Protein AF-A0AAU4M9B7-F1 (afdb_monomer)

Sequence (105 aa):
MCREHPSEPHFAWAVGTEPDSARYHRISTSGLLVEADTAVAAGQHVHTVWRDLDNDHGHDLLLDPYARHGADGEHLSRRQTSDRVEPTGPLRTGARYPPQVYVKH

pLDDT: mean 75.95, std 13.72, range [47.91, 96.06]

Solvent-accessible surface area (backbone atoms only — not comparable to full-atom values): 6627 Å² total; per-residue (Å²): 128,83,85,74,78,83,86,64,67,46,76,51,71,50,69,55,96,53,89,60,38,36,40,39,40,36,42,33,46,95,46,40,38,40,40,37,33,11,83,47,78,64,34,75,42,82,48,74,52,76,44,43,61,77,52,53,94,42,35,74,74,45,40,60,57,36,74,75,47,44,95,69,29,72,82,61,48,66,76,42,44,67,88,69,90,52,98,84,55,73,68,53,69,87,81,79,77,80,73,59,86,78,77,89,129

Structure (mmCIF, N/CA/C/O backbone):
data_AF-A0AAU4M9B7-F1
#
_entry.id   AF-A0AAU4M9B7-F1
#
loop_
_atom_site.group_PDB
_atom_site.id
_atom_site.type_symbol
_atom_site.label_atom_id
_atom_site.label_alt_id
_atom_site.label_comp_id
_atom_site.label_asym_id
_atom_site.label_entity_id
_atom_site.label_seq_id
_atom_site.pdbx_PDB_ins_code
_atom_site.Cartn_x
_atom_site.Cartn_y
_atom_site.Cartn_z
_atom_site.occupancy
_atom_site.B_iso_or_equiv
_atom_site.auth_seq_id
_atom_site.auth_comp_id
_atom_site.auth_asym_id
_atom_site.auth_atom_id
_atom_site.pdbx_PDB_model_num
ATOM 1 N N . MET A 1 1 ? -2.150 8.623 -14.531 1.00 47.91 1 MET A N 1
ATOM 2 C CA . MET A 1 1 ? -3.546 9.021 -14.251 1.00 47.91 1 MET A CA 1
ATOM 3 C C . MET A 1 1 ? -4.290 7.722 -14.004 1.00 47.91 1 MET A C 1
ATOM 5 O O . MET A 1 1 ? -4.332 6.925 -14.931 1.00 47.91 1 MET A O 1
ATOM 9 N N . CYS A 1 2 ? -4.739 7.462 -12.770 1.00 51.84 2 CYS A N 1
ATOM 10 C CA . CYS A 1 2 ? -5.396 6.199 -12.410 1.00 51.84 2 CYS A CA 1
ATOM 11 C C . CYS A 1 2 ? -6.606 5.961 -13.323 1.00 51.84 2 CYS A C 1
ATOM 13 O O . CYS A 1 2 ? -7.424 6.862 -13.507 1.00 51.84 2 CYS A O 1
ATOM 15 N N . ARG A 1 3 ? -6.665 4.777 -13.937 1.00 57.28 3 ARG A N 1
ATOM 16 C CA . ARG A 1 3 ? -7.543 4.481 -15.080 1.00 57.28 3 ARG A CA 1
ATOM 17 C C . ARG A 1 3 ? -8.865 3.803 -14.692 1.00 57.28 3 ARG A C 1
ATOM 19 O O . ARG A 1 3 ? -9.708 3.601 -15.560 1.00 57.28 3 ARG A O 1
ATOM 26 N N . GLU A 1 4 ? -9.049 3.448 -13.422 1.00 60.78 4 GLU A N 1
ATOM 27 C CA . GLU A 1 4 ? -10.214 2.687 -12.961 1.00 60.78 4 GLU A CA 1
ATOM 28 C C . GLU A 1 4 ? -11.430 3.552 -12.606 1.00 60.78 4 GLU A C 1
ATOM 30 O O . GLU A 1 4 ? -11.323 4.598 -11.964 1.00 60.78 4 GLU A O 1
ATOM 35 N N . HIS A 1 5 ? -12.611 3.042 -12.966 1.00 57.44 5 HIS A N 1
ATOM 36 C CA . HIS A 1 5 ? -13.873 3.453 -12.360 1.00 57.44 5 HIS A CA 1
ATOM 37 C C . HIS A 1 5 ? -13.980 2.827 -10.956 1.00 57.44 5 HIS A C 1
ATOM 39 O O . HIS A 1 5 ? -13.741 1.629 -10.821 1.00 57.44 5 HIS A O 1
ATOM 45 N N . PRO A 1 6 ? -14.365 3.581 -9.911 1.00 61.00 6 PRO A N 1
ATOM 46 C CA . PRO A 1 6 ? -14.343 3.113 -8.523 1.00 61.00 6 PRO A CA 1
ATOM 47 C C . PRO A 1 6 ? -15.545 2.215 -8.185 1.00 61.00 6 PRO A C 1
ATOM 49 O O . PRO A 1 6 ? -16.189 2.420 -7.163 1.00 61.00 6 PRO A O 1
ATOM 52 N N . SER A 1 7 ? -15.920 1.269 -9.051 1.00 65.12 7 SER A N 1
ATOM 53 C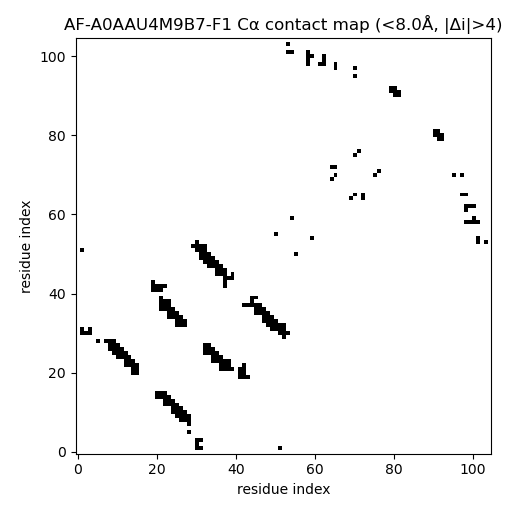 CA . SER A 1 7 ? -17.212 0.579 -8.940 1.00 65.12 7 SER A CA 1
ATOM 54 C C . SER A 1 7 ? -17.343 -0.306 -7.697 1.00 65.12 7 SER A C 1
ATOM 56 O O . SER A 1 7 ? -18.466 -0.520 -7.256 1.00 65.12 7 SER A O 1
ATOM 58 N N . GLU A 1 8 ? -16.235 -0.755 -7.093 1.00 76.75 8 GLU A N 1
ATOM 59 C CA . GLU A 1 8 ? -16.245 -1.573 -5.868 1.00 76.75 8 GLU A CA 1
ATOM 60 C C . GLU A 1 8 ? -15.054 -1.238 -4.943 1.00 76.75 8 GLU A C 1
ATOM 62 O O . GLU A 1 8 ? -14.029 -1.924 -4.952 1.00 76.75 8 GLU A O 1
ATOM 67 N N . PRO A 1 9 ? -15.127 -0.153 -4.152 1.00 87.62 9 PRO A N 1
ATOM 68 C CA . PRO A 1 9 ? -14.081 0.177 -3.198 1.00 87.62 9 PRO A CA 1
ATOM 69 C C . PRO A 1 9 ? -14.249 -0.642 -1.911 1.00 87.62 9 PRO A C 1
ATOM 71 O O . PRO A 1 9 ? -15.291 -0.610 -1.257 1.00 87.62 9 PRO A O 1
ATOM 74 N N . HIS A 1 10 ? -13.189 -1.331 -1.502 1.00 92.50 10 HIS A N 1
ATOM 75 C CA . HIS A 1 10 ? -13.081 -1.957 -0.190 1.00 92.50 10 HIS A CA 1
ATOM 76 C C . HIS A 1 10 ? -12.486 -0.977 0.813 1.00 92.50 10 HIS A C 1
ATOM 78 O O . HIS A 1 10 ? -11.462 -0.346 0.543 1.00 92.50 10 HIS A O 1
ATOM 84 N N . PHE A 1 11 ? -13.099 -0.899 1.991 1.00 95.12 11 PHE A N 1
ATOM 85 C CA . PHE A 1 11 ? -12.595 -0.117 3.110 1.00 95.12 11 PHE A CA 1
ATOM 86 C C . PHE A 1 11 ? -12.102 -1.032 4.231 1.00 95.12 11 PHE A C 1
ATOM 88 O O . PHE A 1 11 ? -12.776 -1.997 4.593 1.00 95.12 11 PHE A O 1
ATOM 95 N N . ALA A 1 12 ? -10.940 -0.709 4.794 1.00 95.75 12 ALA A N 1
ATOM 96 C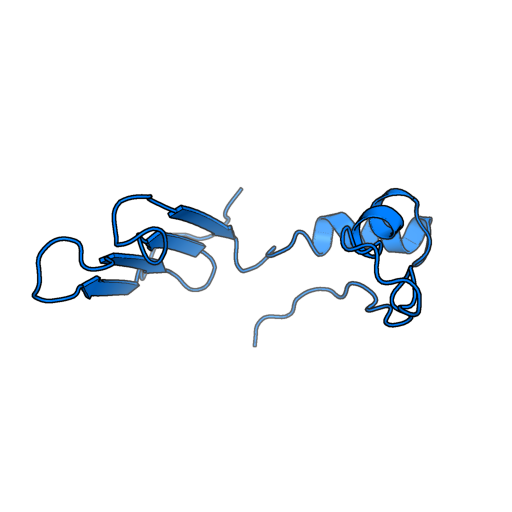 CA . ALA A 1 12 ? -10.383 -1.374 5.962 1.00 95.75 12 ALA A CA 1
ATOM 97 C C . ALA A 1 12 ? -9.770 -0.349 6.917 1.00 95.75 12 ALA A C 1
ATOM 99 O O . ALA A 1 12 ? -9.279 0.700 6.498 1.00 95.75 12 ALA A O 1
ATOM 100 N N . TRP A 1 13 ? -9.777 -0.670 8.206 1.00 95.50 13 TRP A N 1
ATOM 101 C CA . TRP A 1 13 ? -9.140 0.139 9.233 1.00 95.50 13 TRP A CA 1
ATOM 102 C C . TRP A 1 13 ? -8.675 -0.739 10.395 1.00 95.50 13 TRP A C 1
ATOM 104 O O . TRP A 1 13 ? -9.207 -1.828 10.613 1.00 95.50 13 TRP A O 1
ATOM 114 N N . ALA A 1 14 ? -7.681 -0.258 11.133 1.00 92.00 14 ALA A N 1
ATOM 115 C CA . ALA A 1 14 ? -7.232 -0.852 12.384 1.00 92.00 14 ALA A CA 1
ATOM 116 C C . ALA A 1 14 ? -6.742 0.248 13.335 1.00 92.00 14 ALA A C 1
ATOM 118 O O . ALA A 1 14 ? -6.140 1.234 12.907 1.00 92.00 14 ALA A O 1
ATOM 119 N N . VAL A 1 15 ? -7.004 0.085 14.630 1.00 88.62 15 VAL A N 1
ATOM 120 C CA . VAL A 1 15 ? -6.551 0.999 15.685 1.00 88.62 15 VAL A CA 1
ATOM 121 C C . VAL A 1 15 ? -6.263 0.218 16.963 1.00 88.62 15 VAL A C 1
ATOM 123 O O . VAL A 1 15 ? -6.874 -0.826 17.196 1.00 88.62 15 VAL A O 1
ATOM 126 N N . GLY A 1 16 ? -5.358 0.726 17.797 1.00 83.31 16 GLY A N 1
ATOM 127 C CA . GLY A 1 16 ? -5.223 0.260 19.180 1.00 83.31 16 GLY A CA 1
ATOM 128 C C . GLY A 1 16 ? -6.257 0.897 20.116 1.00 83.31 16 GLY A C 1
ATOM 129 O O . GLY A 1 16 ? -6.841 1.932 19.809 1.00 83.31 16 GLY A O 1
ATOM 130 N N . THR A 1 17 ? -6.498 0.277 21.269 1.00 84.19 17 THR A N 1
ATOM 131 C CA . THR A 1 17 ? -7.468 0.765 22.268 1.00 84.19 17 THR A CA 1
ATOM 132 C C . THR A 1 17 ? -6.897 1.815 23.222 1.00 84.19 17 THR A C 1
ATOM 134 O O . THR A 1 17 ? -7.656 2.426 23.967 1.00 84.19 17 THR A O 1
ATOM 137 N N . GLU A 1 18 ? -5.580 2.027 23.202 1.00 86.31 18 GLU A N 1
ATOM 138 C CA . GLU A 1 18 ? -4.869 2.937 24.104 1.00 86.31 18 GLU A CA 1
ATOM 139 C C . GLU A 1 18 ? -4.589 4.304 23.453 1.00 86.31 18 GLU A C 1
ATOM 141 O O . GLU A 1 18 ? -4.481 4.392 22.221 1.00 86.31 18 GLU A O 1
ATOM 146 N N . PRO A 1 19 ? -4.397 5.372 24.251 1.00 78.00 19 PRO A N 1
ATOM 147 C CA . PRO A 1 19 ? -3.843 6.635 23.766 1.00 78.00 19 PRO A CA 1
ATOM 148 C C . PRO A 1 19 ? -2.524 6.427 23.006 1.00 78.00 19 PRO A C 1
ATOM 150 O O . PRO A 1 19 ? -1.762 5.514 23.313 1.00 78.00 19 PRO A O 1
ATOM 153 N N . ASP A 1 20 ? -2.275 7.256 21.989 1.00 75.44 20 ASP A N 1
ATOM 154 C CA . ASP A 1 20 ? -1.074 7.200 21.132 1.00 75.44 20 ASP A CA 1
ATOM 155 C C . ASP A 1 20 ? -0.873 5.880 20.362 1.00 75.44 20 ASP A C 1
ATOM 157 O O . ASP A 1 20 ? 0.186 5.610 19.792 1.00 75.44 20 ASP A O 1
ATOM 161 N N . SER A 1 21 ? -1.926 5.066 20.263 1.00 84.94 21 SER A N 1
ATOM 162 C CA . SER A 1 21 ? -1.911 3.885 19.408 1.00 84.94 21 SER A CA 1
ATOM 163 C C . SER A 1 21 ? -1.816 4.262 17.931 1.00 84.94 21 SER A C 1
ATOM 165 O O . SER A 1 21 ? -2.474 5.194 17.448 1.00 84.94 21 SER A O 1
ATOM 167 N N . ALA A 1 22 ? -1.045 3.465 17.191 1.00 88.75 22 ALA A N 1
ATOM 168 C CA . ALA A 1 22 ? -1.023 3.516 15.740 1.00 88.75 22 ALA A CA 1
ATOM 169 C C . ALA A 1 22 ? -2.436 3.327 15.162 1.00 88.75 22 ALA A C 1
ATOM 171 O O . ALA A 1 22 ? -3.252 2.548 15.668 1.00 88.75 22 ALA A O 1
ATOM 172 N N . ARG A 1 23 ? -2.710 4.058 14.085 1.00 91.19 23 ARG A N 1
ATOM 173 C CA . ARG A 1 23 ? -3.941 3.995 13.299 1.00 91.19 23 ARG A CA 1
ATOM 174 C C . ARG A 1 23 ? -3.605 3.555 11.887 1.00 91.19 23 ARG A C 1
ATOM 176 O O . ARG A 1 23 ? -2.533 3.871 11.387 1.00 91.19 23 ARG A O 1
ATOM 183 N N . TYR A 1 24 ? -4.540 2.876 11.248 1.00 94.50 24 TYR A N 1
ATOM 184 C CA . TYR A 1 24 ? -4.441 2.431 9.868 1.00 94.50 24 TYR A CA 1
ATOM 185 C C . TYR A 1 24 ? -5.804 2.577 9.198 1.00 94.50 24 TYR A C 1
ATOM 187 O O . TYR A 1 24 ? -6.814 2.156 9.760 1.0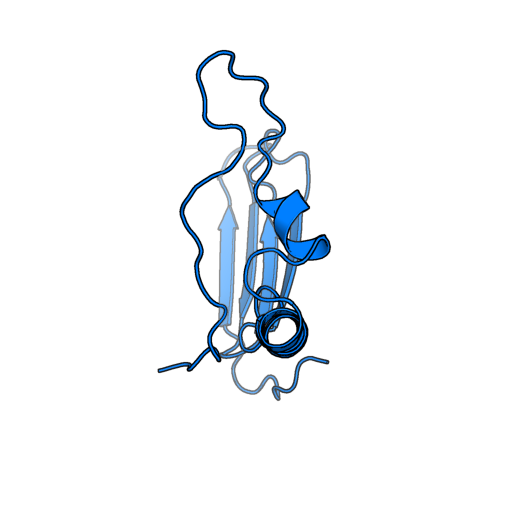0 94.50 24 TYR A O 1
ATOM 195 N N . HIS A 1 25 ? -5.829 3.156 8.002 1.00 95.81 25 HIS A N 1
ATOM 196 C CA . HIS A 1 25 ? -7.008 3.281 7.153 1.00 95.81 25 HIS A CA 1
ATOM 197 C C . HIS A 1 25 ? -6.619 2.992 5.711 1.00 95.81 25 HIS A C 1
ATOM 199 O O . HIS A 1 25 ? -5.571 3.434 5.238 1.00 95.81 25 HIS A O 1
ATOM 205 N N . ARG A 1 26 ? -7.497 2.304 4.988 1.00 96.06 26 ARG A N 1
ATOM 206 C CA . ARG A 1 26 ? -7.277 1.949 3.594 1.00 96.06 26 ARG A CA 1
ATOM 207 C C . ARG A 1 26 ? -8.577 1.973 2.809 1.00 96.06 26 ARG A C 1
ATOM 209 O O . ARG A 1 26 ? -9.582 1.419 3.247 1.00 96.06 26 ARG A O 1
ATOM 216 N N . ILE A 1 27 ? -8.509 2.539 1.610 1.00 94.88 27 ILE A N 1
ATOM 217 C CA . ILE A 1 27 ? -9.496 2.377 0.544 1.00 94.88 27 ILE A CA 1
ATOM 218 C C . ILE A 1 27 ? -8.777 1.712 -0.628 1.00 94.88 27 ILE A C 1
ATOM 220 O O . ILE A 1 27 ? -7.720 2.182 -1.051 1.00 94.88 27 ILE A O 1
ATOM 224 N N . SER A 1 28 ? -9.325 0.623 -1.159 1.00 92.81 28 SER A N 1
ATOM 225 C CA . SER A 1 28 ? -8.734 -0.050 -2.319 1.00 92.81 28 SER A CA 1
ATOM 226 C C . SER A 1 28 ? -9.767 -0.576 -3.297 1.00 92.81 28 SER A C 1
ATOM 228 O O . SER A 1 28 ? -10.777 -1.131 -2.875 1.00 92.81 28 SER A O 1
ATOM 230 N N . THR A 1 29 ? -9.460 -0.481 -4.581 1.00 90.75 29 THR A N 1
ATOM 231 C CA . THR A 1 29 ? -10.122 -1.224 -5.662 1.00 90.75 29 THR A CA 1
ATOM 232 C C . THR A 1 29 ? -9.149 -2.279 -6.194 1.00 90.75 29 THR A C 1
ATOM 234 O O . THR A 1 29 ? -8.112 -2.542 -5.578 1.00 90.75 29 THR A O 1
ATOM 237 N N . SER A 1 30 ? -9.448 -2.884 -7.344 1.00 86.69 30 SER A N 1
ATOM 238 C CA . SER A 1 30 ? -8.490 -3.742 -8.031 1.00 86.69 30 SER A CA 1
ATOM 239 C C . SER A 1 30 ? -7.203 -2.993 -8.397 1.00 86.69 30 SER A C 1
ATOM 241 O O . SER A 1 30 ? -6.128 -3.561 -8.235 1.00 86.69 30 SER A O 1
ATOM 243 N N .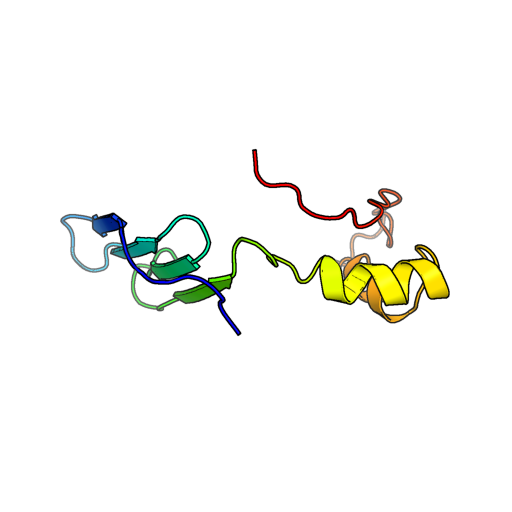 GLY A 1 31 ? -7.267 -1.758 -8.890 1.00 83.88 31 GLY A N 1
ATOM 244 C CA . GLY A 1 31 ? -6.139 -0.997 -9.450 1.00 83.88 31 GLY A CA 1
ATOM 245 C C . GLY A 1 31 ? -5.729 0.242 -8.649 1.00 83.88 31 GLY A C 1
ATOM 246 O O . GLY A 1 31 ? -4.705 0.851 -8.946 1.00 83.88 31 GLY A O 1
ATOM 247 N N . LEU A 1 32 ? -6.482 0.627 -7.619 1.00 88.50 32 LEU A N 1
ATOM 248 C CA . LEU A 1 32 ? -6.193 1.788 -6.778 1.00 88.50 32 LEU A CA 1
ATOM 249 C C . LEU A 1 32 ? -5.969 1.370 -5.324 1.00 88.50 32 LEU A C 1
ATOM 251 O O . LEU A 1 32 ? -6.768 0.628 -4.756 1.00 88.50 32 LEU A O 1
ATOM 255 N N . LEU A 1 33 ? -4.940 1.935 -4.691 1.00 91.31 33 LEU A N 1
ATOM 256 C CA . LEU A 1 33 ? -4.756 1.896 -3.242 1.00 91.31 33 LEU A CA 1
ATOM 257 C C . LEU A 1 33 ? -4.552 3.310 -2.698 1.00 91.31 33 LEU A C 1
ATOM 259 O O . LEU A 1 33 ? -3.639 4.018 -3.121 1.00 91.31 33 LEU A O 1
ATOM 263 N N . VAL A 1 34 ? -5.373 3.690 -1.724 1.00 94.56 34 VAL A N 1
ATOM 264 C CA . VAL A 1 34 ? -5.167 4.866 -0.876 1.00 94.56 34 VAL A CA 1
ATOM 265 C C . VAL A 1 34 ? -5.045 4.374 0.555 1.00 94.56 34 VAL A C 1
ATOM 267 O O . VAL A 1 34 ? -5.949 3.714 1.067 1.00 94.56 34 VAL A O 1
ATOM 270 N N . GLU A 1 35 ? -3.928 4.678 1.195 1.00 96.00 35 GLU A N 1
ATOM 271 C CA . GLU A 1 35 ? -3.628 4.214 2.545 1.00 96.00 35 GLU A CA 1
ATOM 272 C C . GLU A 1 35 ? -3.101 5.369 3.387 1.00 96.00 35 GLU A C 1
ATOM 274 O O . GLU A 1 35 ? -2.355 6.219 2.896 1.00 96.00 35 GLU A O 1
ATOM 279 N N . ALA A 1 36 ? -3.527 5.403 4.646 1.00 95.19 36 ALA A N 1
ATOM 280 C CA . ALA A 1 36 ? -3.050 6.339 5.644 1.00 95.19 36 ALA A CA 1
ATOM 281 C C . ALA A 1 36 ? -2.821 5.612 6.968 1.00 95.19 36 ALA A C 1
ATOM 283 O O . ALA A 1 36 ? -3.720 4.933 7.475 1.00 95.19 36 ALA A O 1
ATOM 284 N N . ASP A 1 37 ? -1.647 5.794 7.557 1.00 94.06 37 ASP A N 1
ATOM 285 C CA . ASP A 1 37 ? -1.272 5.145 8.803 1.00 94.06 37 ASP A CA 1
ATOM 286 C C . ASP A 1 37 ? -0.462 6.060 9.727 1.00 94.06 37 ASP A C 1
ATOM 288 O O . ASP A 1 37 ? 0.035 7.116 9.335 1.00 94.06 37 ASP A O 1
ATOM 292 N N . THR A 1 38 ? -0.362 5.655 10.989 1.00 92.25 38 THR A N 1
ATOM 293 C CA . THR A 1 38 ? 0.518 6.270 11.987 1.00 92.25 38 THR A CA 1
ATOM 294 C C . THR A 1 38 ? 1.371 5.214 12.695 1.00 92.25 38 THR A C 1
ATOM 296 O O . THR A 1 38 ? 1.575 5.268 13.906 1.00 92.25 38 THR A O 1
ATOM 299 N N . ALA A 1 39 ? 1.848 4.205 11.958 1.00 84.38 39 ALA A N 1
ATOM 300 C CA . ALA A 1 39 ? 2.555 3.052 12.524 1.00 84.38 39 ALA A CA 1
ATOM 301 C C . ALA A 1 39 ? 3.912 3.407 13.160 1.00 84.38 39 ALA A C 1
ATOM 303 O O . ALA A 1 39 ? 4.437 2.657 13.984 1.00 84.38 39 ALA A O 1
ATOM 304 N N . VAL A 1 40 ? 4.482 4.555 12.795 1.00 82.75 40 VAL A N 1
ATOM 305 C CA . VAL A 1 40 ? 5.761 5.061 13.306 1.00 82.75 40 VAL A CA 1
ATOM 306 C C . VAL A 1 40 ? 5.562 6.105 14.408 1.00 82.75 40 VAL A C 1
ATOM 308 O O . VAL A 1 40 ? 4.479 6.664 14.577 1.00 82.75 40 VAL A O 1
ATOM 311 N N . ALA A 1 41 ? 6.638 6.401 15.145 1.00 81.50 41 ALA A N 1
ATOM 312 C CA . ALA A 1 41 ? 6.697 7.494 16.122 1.00 81.50 41 ALA A CA 1
ATOM 313 C C . ALA A 1 41 ? 5.519 7.513 17.123 1.00 81.50 41 ALA A C 1
ATOM 315 O O . ALA A 1 41 ? 4.988 8.577 17.426 1.00 81.50 41 ALA A O 1
ATOM 316 N N . ALA A 1 42 ? 5.099 6.338 17.614 1.00 80.75 42 ALA A N 1
ATOM 317 C CA . ALA A 1 42 ? 4.007 6.190 18.584 1.00 80.75 42 ALA A CA 1
ATOM 318 C C . ALA A 1 42 ? 2.709 6.913 18.166 1.00 80.75 42 ALA A C 1
ATOM 320 O O . ALA A 1 42 ? 2.129 7.687 18.926 1.00 80.75 42 ALA A O 1
ATOM 321 N N . GLY A 1 43 ? 2.287 6.748 16.910 1.00 78.12 43 GLY A N 1
ATOM 322 C CA . GLY A 1 43 ? 1.026 7.322 16.447 1.00 78.12 43 GLY A CA 1
ATOM 323 C C . GLY A 1 43 ? 1.059 8.831 16.176 1.00 78.12 43 GLY A C 1
ATOM 324 O O . GLY A 1 43 ? 0.036 9.378 15.756 1.00 78.12 43 GLY A O 1
ATOM 325 N N . GLN A 1 44 ? 2.203 9.496 16.387 1.00 83.06 44 GLN A N 1
ATOM 326 C CA . GLN A 1 44 ? 2.347 10.957 16.295 1.00 83.06 44 GLN A CA 1
ATOM 327 C C . GLN A 1 44 ? 2.715 11.463 14.892 1.00 83.06 44 GLN A C 1
ATOM 329 O O . GLN A 1 44 ? 2.730 12.671 14.663 1.00 83.06 44 GLN A O 1
ATOM 334 N N . HIS A 1 45 ? 3.032 10.576 13.945 1.00 88.56 45 HIS A N 1
ATOM 335 C CA . HIS A 1 45 ? 3.406 10.953 12.582 1.00 88.56 45 HIS A CA 1
ATOM 336 C C . HIS A 1 45 ? 2.550 10.202 11.566 1.00 88.56 45 HIS A C 1
ATOM 338 O O . HIS A 1 45 ? 2.447 8.979 11.630 1.00 88.56 45 HIS A O 1
ATOM 344 N N . VAL A 1 46 ? 1.933 10.940 10.640 1.00 90.50 46 VAL A N 1
ATOM 345 C CA . VAL A 1 46 ? 1.066 10.367 9.607 1.00 90.50 46 VAL A CA 1
ATOM 346 C C . VAL A 1 46 ? 1.855 10.068 8.340 1.00 90.50 46 VAL A C 1
ATOM 348 O O . VAL A 1 46 ? 2.588 10.914 7.830 1.00 90.50 46 VAL A O 1
ATOM 351 N N . HIS A 1 47 ? 1.680 8.860 7.826 1.00 94.75 47 HIS A N 1
ATOM 352 C CA . HIS A 1 47 ? 2.091 8.458 6.493 1.00 94.75 47 HIS A CA 1
ATOM 353 C C . HIS A 1 47 ? 0.848 8.309 5.629 1.00 94.75 47 HIS A C 1
ATOM 355 O O . HIS A 1 47 ? -0.167 7.784 6.078 1.00 94.75 47 HIS A O 1
ATOM 361 N N . THR A 1 48 ? 0.937 8.765 4.383 1.00 94.44 48 THR A N 1
ATOM 362 C CA . THR A 1 48 ? -0.131 8.599 3.399 1.00 94.44 48 THR A CA 1
ATOM 363 C C . THR A 1 48 ? 0.482 8.207 2.071 1.00 94.44 48 THR A C 1
ATOM 365 O O . THR A 1 48 ? 1.466 8.807 1.632 1.00 94.44 48 THR A O 1
ATOM 368 N N . VAL A 1 49 ? -0.121 7.226 1.408 1.00 93.00 49 VAL A N 1
ATOM 369 C CA . VAL A 1 49 ? 0.252 6.811 0.059 1.00 93.00 49 VAL A CA 1
ATOM 370 C C . VAL A 1 49 ? -0.976 6.733 -0.835 1.00 93.00 49 VAL A C 1
ATOM 372 O O . VAL A 1 49 ? -2.076 6.383 -0.410 1.00 93.00 49 VAL A O 1
ATOM 375 N N . TRP A 1 50 ? -0.758 7.036 -2.109 1.00 91.62 50 TRP A N 1
ATOM 376 C CA . TRP A 1 50 ? -1.691 6.764 -3.190 1.00 91.62 50 TRP A CA 1
ATOM 377 C C . TRP A 1 50 ? -0.914 6.016 -4.271 1.00 91.62 50 TRP A C 1
ATOM 379 O O . TRP A 1 50 ? 0.099 6.513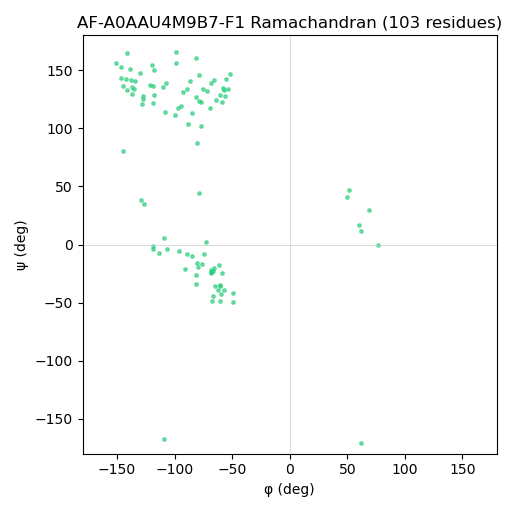 -4.765 1.00 91.62 50 TRP A O 1
ATOM 389 N N . ARG A 1 51 ? -1.359 4.800 -4.600 1.00 88.94 51 ARG A N 1
ATOM 390 C CA . ARG A 1 51 ? -0.737 3.930 -5.599 1.00 88.94 51 ARG A CA 1
ATOM 391 C C . ARG A 1 51 ? -1.723 3.572 -6.704 1.00 88.94 51 ARG A C 1
ATOM 393 O O . ARG A 1 51 ? -2.881 3.249 -6.442 1.00 88.94 51 ARG A O 1
ATOM 400 N N . ASP A 1 52 ? -1.216 3.623 -7.927 1.00 86.19 52 ASP A N 1
ATOM 401 C CA . ASP A 1 52 ? -1.776 2.948 -9.093 1.00 86.19 52 ASP A CA 1
ATOM 402 C C . ASP A 1 52 ? -1.154 1.548 -9.123 1.00 86.19 52 ASP A C 1
ATOM 404 O O . ASP A 1 52 ? 0.036 1.414 -9.409 1.00 86.19 52 ASP A O 1
ATOM 408 N N . LEU A 1 53 ? -1.920 0.532 -8.728 1.00 83.06 53 LEU A N 1
ATOM 409 C CA . LEU A 1 53 ? -1.422 -0.835 -8.558 1.00 83.06 53 LEU A CA 1
ATOM 410 C C . LEU A 1 53 ? -1.051 -1.481 -9.897 1.00 83.06 53 LEU A C 1
ATOM 412 O O . LEU A 1 53 ? -0.211 -2.377 -9.925 1.00 83.06 53 LEU A O 1
ATOM 416 N N . ASP A 1 54 ? -1.634 -1.012 -11.001 1.00 79.00 54 ASP A N 1
ATOM 417 C CA . ASP A 1 54 ? -1.336 -1.533 -12.335 1.00 79.00 54 ASP A CA 1
ATOM 418 C C . ASP A 1 54 ? -0.021 -0.959 -12.895 1.00 79.00 54 ASP A C 1
ATOM 420 O O . ASP A 1 54 ? 0.581 -1.550 -13.787 1.00 79.00 54 ASP A O 1
ATOM 424 N N . ASN A 1 55 ? 0.462 0.163 -12.350 1.00 77.88 55 ASN A N 1
ATOM 425 C CA . ASN A 1 55 ? 1.740 0.785 -12.718 1.00 77.88 55 ASN A CA 1
ATOM 426 C C . ASN A 1 55 ? 2.626 1.034 -11.487 1.00 77.88 55 ASN A C 1
ATOM 428 O O . ASN A 1 55 ? 3.356 2.029 -11.371 1.00 77.88 55 ASN A O 1
ATOM 432 N N . ASP A 1 56 ? 2.541 0.124 -10.526 1.00 76.00 56 ASP A N 1
ATOM 433 C CA . ASP A 1 56 ? 3.233 0.279 -9.266 1.00 76.00 56 ASP A CA 1
ATOM 434 C C . ASP A 1 56 ? 4.749 0.175 -9.460 1.00 76.00 56 ASP A C 1
ATOM 436 O O . ASP A 1 56 ? 5.257 -0.634 -10.241 1.00 76.00 56 ASP A O 1
ATOM 440 N N . HIS A 1 57 ? 5.496 1.036 -8.771 1.00 72.12 57 HIS A N 1
ATOM 441 C CA . HIS A 1 57 ? 6.944 1.205 -8.959 1.00 72.12 57 HIS A CA 1
ATOM 442 C C . HIS A 1 57 ? 7.395 1.675 -10.359 1.00 72.12 57 HIS A C 1
ATOM 444 O O . HIS A 1 57 ? 8.597 1.674 -10.631 1.00 72.12 57 HIS A O 1
ATOM 450 N N . GLY A 1 58 ? 6.476 2.129 -11.220 1.00 72.94 58 GLY A N 1
ATOM 451 C CA . GLY A 1 58 ? 6.800 2.760 -12.501 1.00 72.94 58 GLY A CA 1
ATOM 452 C C . GLY A 1 58 ? 7.393 1.808 -13.538 1.00 72.94 58 GLY A C 1
ATOM 453 O O . GLY A 1 58 ? 8.187 2.250 -14.363 1.00 72.94 58 GLY A O 1
ATOM 454 N N . HIS A 1 59 ? 7.040 0.519 -13.493 1.00 71.19 59 HIS A N 1
ATOM 455 C CA . HIS A 1 59 ? 7.581 -0.508 -14.391 1.00 71.19 59 HIS A CA 1
ATOM 456 C C . HIS A 1 59 ? 7.531 -0.091 -15.862 1.00 71.19 59 HIS A C 1
ATOM 458 O O . HIS A 1 59 ? 8.563 -0.117 -16.531 1.00 71.19 59 HIS A O 1
ATOM 464 N N . ASP A 1 60 ? 6.381 0.387 -16.335 1.00 73.44 60 ASP A N 1
ATOM 465 C CA . ASP A 1 60 ? 6.208 0.804 -17.729 1.00 73.44 60 ASP A CA 1
ATOM 466 C C . ASP A 1 60 ? 7.132 1.968 -18.106 1.00 73.44 60 ASP A C 1
ATOM 468 O O . ASP A 1 60 ? 7.730 1.977 -19.182 1.00 73.44 60 ASP A O 1
ATOM 472 N N . LEU A 1 61 ? 7.314 2.924 -17.190 1.00 75.56 61 LEU A N 1
ATOM 473 C CA . LEU A 1 61 ? 8.237 4.046 -17.377 1.00 75.56 61 LEU A CA 1
ATOM 474 C C . LEU A 1 61 ? 9.703 3.600 -17.377 1.00 75.56 61 LEU A C 1
ATOM 476 O O . LEU A 1 61 ? 10.549 4.295 -17.933 1.00 75.56 61 LEU A O 1
ATOM 480 N N . LEU A 1 62 ? 10.012 2.465 -16.748 1.00 77.62 62 LEU A N 1
ATOM 481 C CA . LEU A 1 62 ? 11.365 1.926 -16.647 1.00 77.62 62 LEU A CA 1
ATOM 482 C C . LEU A 1 62 ? 11.717 0.971 -17.796 1.00 77.62 62 LEU A C 1
ATOM 484 O O . LEU A 1 62 ? 12.906 0.806 -18.070 1.00 77.62 62 LEU A O 1
ATOM 488 N N . LEU A 1 63 ? 10.736 0.388 -18.498 1.00 79.44 63 LEU A N 1
ATOM 489 C CA . LEU A 1 63 ? 10.970 -0.547 -19.609 1.00 79.44 63 LEU A CA 1
ATOM 490 C C . LEU A 1 63 ? 11.753 0.088 -20.765 1.00 79.44 63 LEU A C 1
ATOM 492 O O . LEU A 1 63 ? 12.736 -0.484 -21.231 1.00 79.44 63 LEU A O 1
ATOM 496 N N . ASP A 1 64 ? 11.346 1.273 -21.216 1.00 80.81 64 ASP A N 1
ATOM 497 C CA . ASP A 1 64 ? 11.977 1.958 -22.349 1.00 80.81 64 ASP A CA 1
ATOM 498 C C . ASP A 1 64 ? 13.417 2.432 -22.031 1.00 80.81 64 ASP A C 1
ATOM 500 O O . ASP A 1 64 ? 14.341 2.074 -22.769 1.00 80.81 64 ASP A O 1
ATOM 504 N N . PRO A 1 65 ? 13.688 3.114 -20.898 1.00 78.25 65 PRO A N 1
ATOM 505 C CA . PRO A 1 65 ? 15.057 3.387 -20.461 1.00 78.25 65 PRO A CA 1
ATOM 506 C C . PRO A 1 65 ? 15.904 2.121 -20.282 1.00 78.25 65 PRO A C 1
ATOM 508 O O . PRO A 1 65 ? 17.079 2.124 -20.648 1.00 78.25 65 PRO A O 1
ATOM 511 N N . TYR A 1 66 ? 15.332 1.033 -19.755 1.00 78.69 66 TYR A N 1
ATOM 512 C CA . TYR A 1 66 ? 16.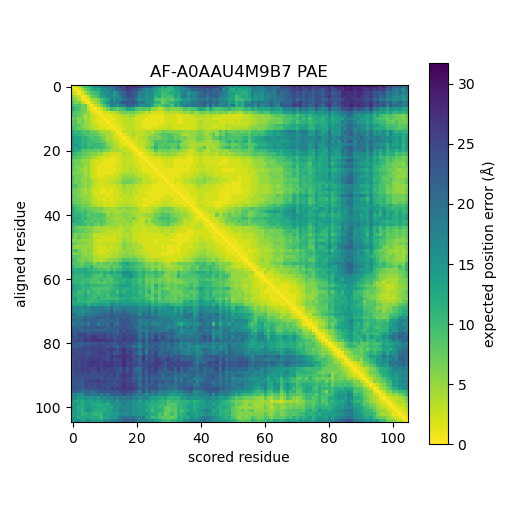046 -0.234 -19.587 1.00 78.69 66 TYR A CA 1
ATOM 513 C C . TYR A 1 66 ? 16.414 -0.871 -20.931 1.00 78.69 66 TYR A C 1
ATOM 515 O O . TYR A 1 66 ? 17.552 -1.297 -21.112 1.00 78.69 66 TYR A O 1
ATOM 523 N N . ALA A 1 67 ? 15.496 -0.894 -21.900 1.00 82.44 67 ALA A N 1
ATOM 524 C CA . ALA A 1 67 ? 15.774 -1.390 -23.247 1.00 82.44 67 ALA A CA 1
ATOM 525 C C . ALA A 1 67 ? 16.878 -0.575 -23.939 1.00 82.44 67 ALA A C 1
ATOM 527 O O . ALA A 1 67 ? 17.696 -1.127 -24.674 1.00 82.44 67 ALA A O 1
ATOM 528 N N . ARG A 1 68 ? 16.923 0.736 -23.678 1.00 83.44 68 ARG A N 1
ATOM 529 C CA . ARG A 1 68 ? 17.866 1.663 -24.310 1.00 83.44 68 ARG A CA 1
ATOM 530 C C . ARG A 1 68 ? 19.255 1.671 -23.664 1.00 83.44 68 ARG A C 1
ATOM 532 O O . ARG A 1 68 ? 20.243 1.877 -24.363 1.00 83.44 68 ARG A O 1
ATOM 539 N N . HIS A 1 69 ? 19.338 1.473 -22.349 1.00 80.75 69 HIS A N 1
ATOM 540 C CA . HIS A 1 69 ? 20.578 1.643 -21.575 1.00 80.75 69 HIS A CA 1
ATOM 541 C C . HIS A 1 69 ? 21.064 0.367 -20.874 1.00 80.75 69 HIS A C 1
ATOM 543 O O . HIS A 1 69 ? 22.134 0.367 -20.264 1.00 80.75 69 HIS A O 1
ATOM 549 N N . GLY A 1 70 ? 20.302 -0.724 -20.955 1.00 74.56 70 GLY A N 1
ATOM 550 C CA . GLY A 1 70 ? 20.571 -1.950 -20.216 1.00 74.56 70 GLY A CA 1
ATOM 551 C C . GLY A 1 70 ? 20.510 -1.745 -18.700 1.00 74.56 70 GLY A C 1
ATOM 552 O O . GLY A 1 70 ? 20.136 -0.692 -18.179 1.00 74.56 70 GLY A O 1
ATOM 553 N N 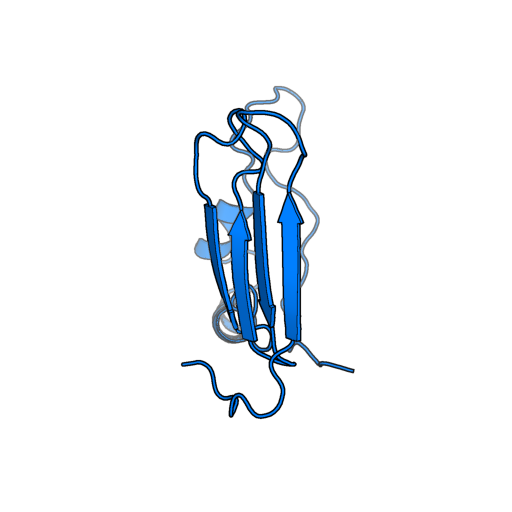. ALA A 1 71 ? 20.921 -2.767 -17.958 1.00 69.25 71 ALA A N 1
ATOM 554 C CA . ALA A 1 71 ? 20.869 -2.758 -16.497 1.00 69.25 71 ALA A CA 1
ATOM 555 C C . ALA A 1 71 ? 21.920 -1.845 -15.813 1.00 69.25 71 ALA A C 1
ATOM 557 O O . ALA A 1 71 ? 21.969 -1.808 -14.586 1.00 69.25 71 ALA A O 1
ATOM 558 N N . ASP A 1 72 ? 22.736 -1.115 -16.585 1.00 68.06 72 ASP A N 1
ATOM 559 C CA . ASP A 1 72 ? 23.780 -0.189 -16.107 1.00 68.06 72 ASP A CA 1
ATOM 560 C C . ASP A 1 72 ? 23.463 1.295 -16.343 1.00 68.06 72 ASP A C 1
ATOM 562 O O . ASP A 1 72 ? 24.306 2.149 -16.066 1.00 68.06 72 ASP A O 1
ATOM 566 N N . GLY A 1 73 ? 22.265 1.634 -16.838 1.00 68.56 73 GLY A N 1
ATOM 567 C CA . GLY A 1 73 ? 21.878 3.033 -17.033 1.00 68.56 73 GLY A CA 1
ATOM 568 C C . GLY A 1 73 ? 22.041 3.860 -15.747 1.00 68.56 73 GLY A C 1
ATOM 569 O O . GLY A 1 73 ? 21.614 3.427 -14.673 1.00 68.56 73 GLY A O 1
ATOM 570 N N . GLU A 1 74 ? 22.638 5.057 -15.840 1.00 62.41 74 GLU A N 1
ATOM 571 C CA . GLU A 1 74 ? 23.015 5.883 -14.674 1.00 62.41 74 GLU A CA 1
ATOM 572 C C . GLU A 1 74 ? 21.879 6.057 -13.653 1.00 62.41 74 GLU A C 1
ATOM 574 O O . GLU A 1 74 ? 22.101 5.929 -12.447 1.00 62.41 74 GLU A O 1
ATOM 579 N N . HIS A 1 75 ? 20.650 6.274 -14.129 1.00 59.88 75 HIS A N 1
ATOM 580 C CA . HIS A 1 75 ? 19.466 6.444 -13.287 1.00 59.88 75 HIS A CA 1
ATOM 581 C C . HIS A 1 75 ? 19.161 5.217 -12.400 1.00 59.88 75 HIS A C 1
ATOM 583 O O . HIS A 1 75 ? 18.761 5.382 -11.246 1.00 59.88 75 HIS A O 1
ATOM 589 N N . LEU A 1 76 ? 19.397 3.997 -12.895 1.00 58.41 76 LEU A N 1
ATOM 590 C CA . LEU A 1 76 ? 19.178 2.751 -12.149 1.00 58.41 76 LEU A CA 1
ATOM 591 C C . LEU A 1 76 ? 20.346 2.429 -11.207 1.00 58.41 76 LEU A C 1
ATOM 593 O O . LEU A 1 76 ? 20.149 1.788 -10.173 1.00 58.41 76 LEU A O 1
ATOM 597 N N . SER A 1 77 ? 21.549 2.918 -11.522 1.00 55.22 77 SER A N 1
ATOM 598 C CA . SER A 1 77 ? 22.757 2.671 -10.729 1.00 55.22 77 SER A CA 1
ATOM 599 C C . SER A 1 77 ? 22.696 3.293 -9.327 1.00 55.22 77 SER A C 1
ATOM 601 O O . SER A 1 77 ? 23.132 2.674 -8.356 1.00 55.22 77 SER A O 1
ATOM 603 N N . ARG A 1 78 ? 22.064 4.470 -9.192 1.00 53.53 78 ARG A N 1
ATOM 604 C CA . ARG A 1 78 ? 21.906 5.180 -7.909 1.00 53.53 78 ARG A CA 1
ATOM 605 C C . ARG A 1 78 ? 20.967 4.458 -6.937 1.00 53.53 78 ARG A C 1
ATOM 607 O O . ARG A 1 78 ? 21.047 4.671 -5.733 1.00 53.53 78 ARG A O 1
ATOM 614 N N . ARG A 1 79 ? 20.091 3.588 -7.453 1.00 54.38 79 ARG A N 1
ATOM 615 C CA . ARG A 1 79 ? 19.138 2.790 -6.665 1.00 54.38 79 ARG A CA 1
ATOM 616 C C . ARG A 1 79 ? 19.778 1.545 -6.034 1.00 54.38 79 ARG A C 1
ATOM 618 O O . ARG A 1 79 ? 19.174 0.952 -5.149 1.00 54.38 79 ARG A O 1
ATOM 625 N N . GLN A 1 80 ? 20.966 1.143 -6.499 1.00 53.25 80 GLN A N 1
ATOM 626 C CA . GLN A 1 80 ? 21.682 -0.064 -6.050 1.00 53.25 80 GLN A CA 1
ATOM 627 C C . GLN A 1 80 ? 22.893 0.234 -5.157 1.00 53.25 80 GLN A C 1
ATOM 629 O O . GLN A 1 80 ? 23.534 -0.691 -4.662 1.00 53.25 80 GLN A O 1
ATOM 634 N N . THR A 1 81 ? 23.220 1.509 -4.955 1.00 55.31 81 THR A N 1
ATOM 635 C CA . THR A 1 81 ? 24.228 1.940 -3.986 1.00 55.31 81 THR A CA 1
ATOM 636 C C . THR A 1 81 ? 23.593 2.071 -2.612 1.00 55.31 81 THR A C 1
ATOM 638 O O . THR A 1 81 ? 22.751 2.941 -2.398 1.00 55.31 81 THR A O 1
ATOM 641 N N . SER A 1 82 ? 24.009 1.198 -1.694 1.00 54.97 82 SER A N 1
ATOM 642 C CA . SER A 1 82 ? 23.720 1.339 -0.267 1.00 54.97 82 SER A CA 1
ATOM 643 C C . SER A 1 82 ? 24.246 2.687 0.232 1.00 54.97 82 SER A C 1
ATOM 645 O O . SER A 1 82 ? 25.388 3.053 -0.037 1.00 54.97 82 SER A O 1
ATOM 647 N N . ASP A 1 83 ? 23.418 3.411 0.974 1.00 60.97 83 ASP A N 1
ATOM 648 C CA . ASP A 1 83 ? 23.789 4.599 1.744 1.00 60.97 83 ASP A CA 1
ATOM 649 C C . ASP A 1 83 ? 24.531 4.241 3.043 1.00 60.97 83 ASP A C 1
ATOM 651 O O . ASP A 1 83 ? 25.221 5.079 3.626 1.00 60.97 83 ASP A O 1
ATOM 655 N N . ARG A 1 84 ? 24.446 2.977 3.479 1.00 56.75 84 ARG A N 1
ATOM 656 C CA . ARG A 1 84 ? 25.261 2.451 4.578 1.00 56.75 84 ARG A CA 1
ATOM 657 C C . ARG A 1 84 ? 26.683 2.166 4.107 1.00 56.75 84 ARG A C 1
ATOM 659 O O . ARG A 1 84 ? 26.891 1.350 3.208 1.00 56.75 84 ARG A O 1
ATOM 666 N N . VAL A 1 85 ? 27.647 2.803 4.769 1.00 58.72 85 VAL A N 1
ATOM 667 C CA . VAL A 1 85 ? 29.082 2.530 4.632 1.00 58.72 85 VAL A CA 1
ATOM 668 C C . VAL A 1 85 ? 29.423 1.298 5.474 1.00 58.72 85 VAL A C 1
ATOM 670 O O . VAL A 1 85 ? 29.783 1.417 6.640 1.00 58.72 85 VAL A O 1
ATOM 673 N N . GLU A 1 86 ? 29.281 0.109 4.895 1.00 65.50 86 GLU A N 1
ATOM 674 C CA . GLU A 1 86 ? 29.801 -1.135 5.478 1.00 65.50 86 GLU A CA 1
ATOM 675 C C . GLU A 1 86 ? 31.194 -1.417 4.882 1.00 65.50 86 GLU A C 1
ATOM 677 O O . GLU A 1 86 ? 31.291 -1.594 3.666 1.00 65.50 86 GLU A O 1
ATOM 682 N N . PRO A 1 87 ? 32.284 -1.477 5.676 1.00 67.44 87 PRO A N 1
ATOM 683 C CA . PRO A 1 87 ? 33.659 -1.583 5.163 1.00 67.44 87 PRO A CA 1
ATOM 684 C C . PRO A 1 87 ? 33.938 -2.814 4.288 1.00 67.44 87 PRO A C 1
ATOM 686 O O . PRO A 1 87 ? 34.867 -2.806 3.484 1.00 67.44 87 PRO A O 1
ATOM 689 N N . THR A 1 88 ? 33.159 -3.882 4.463 1.00 73.62 88 THR A N 1
ATOM 690 C CA . THR A 1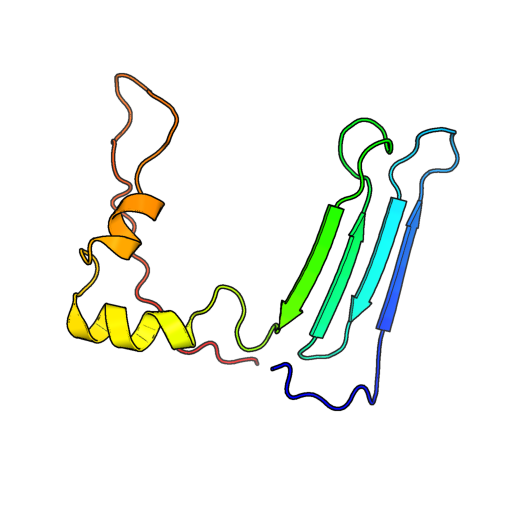 88 ? 33.318 -5.171 3.771 1.00 73.62 88 THR A CA 1
ATOM 691 C C . THR A 1 88 ? 32.104 -5.552 2.923 1.00 73.62 88 THR A C 1
ATOM 693 O O . THR A 1 88 ? 32.108 -6.601 2.277 1.00 73.62 88 THR A O 1
ATOM 696 N N . GLY A 1 89 ? 31.059 -4.719 2.913 1.00 59.94 89 GLY A N 1
ATOM 697 C CA . GLY A 1 89 ? 29.854 -4.956 2.129 1.00 59.94 89 GLY A CA 1
ATOM 698 C C . GLY A 1 89 ? 30.065 -4.590 0.657 1.00 59.94 89 GLY A C 1
ATOM 699 O O . GLY A 1 89 ? 30.786 -3.638 0.351 1.00 59.94 89 GLY A O 1
ATOM 700 N N . PRO A 1 90 ? 29.439 -5.305 -0.293 1.00 60.00 90 PRO A N 1
ATOM 701 C CA . PRO A 1 90 ? 29.485 -4.889 -1.684 1.00 60.00 90 PRO A CA 1
ATOM 702 C C . PRO A 1 90 ? 28.773 -3.535 -1.841 1.00 60.00 90 PRO A C 1
ATOM 704 O O . PRO A 1 90 ? 27.598 -3.400 -1.510 1.00 60.00 90 PRO A O 1
ATOM 707 N N . LEU A 1 91 ? 29.473 -2.536 -2.395 1.00 62.44 91 LEU A N 1
ATOM 708 C CA . LEU A 1 91 ? 28.915 -1.201 -2.687 1.00 62.44 91 LEU A CA 1
ATOM 709 C C . LEU A 1 91 ? 27.746 -1.241 -3.687 1.00 62.44 91 LEU A C 1
ATOM 711 O O . LEU A 1 91 ? 26.997 -0.272 -3.805 1.00 62.44 91 LEU A O 1
ATOM 715 N N . ARG A 1 92 ? 27.615 -2.345 -4.432 1.00 58.97 92 ARG A N 1
ATOM 716 C CA . ARG A 1 92 ? 26.542 -2.612 -5.391 1.00 58.97 92 ARG A CA 1
ATOM 717 C C . ARG A 1 92 ? 26.038 -4.035 -5.218 1.00 58.97 92 ARG A C 1
ATOM 719 O O . ARG A 1 92 ? 26.831 -4.974 -5.169 1.00 58.97 92 ARG A O 1
ATOM 726 N N . THR A 1 93 ? 24.726 -4.212 -5.187 1.00 58.66 93 THR A N 1
ATOM 727 C CA . THR A 1 93 ? 24.119 -5.541 -5.253 1.00 58.66 93 THR A CA 1
ATOM 728 C C . THR A 1 93 ? 24.259 -6.112 -6.669 1.00 58.66 93 THR A C 1
ATOM 730 O O . THR A 1 93 ? 23.983 -5.444 -7.658 1.00 58.66 93 THR A O 1
ATOM 733 N N . GLY A 1 94 ? 24.701 -7.369 -6.794 1.00 57.69 94 GLY A N 1
ATOM 734 C CA . GLY A 1 94 ? 24.793 -8.061 -8.092 1.00 57.69 94 GLY A CA 1
ATOM 735 C C . GLY A 1 94 ? 23.438 -8.515 -8.655 1.00 57.69 94 GLY A C 1
ATOM 736 O O . GLY A 1 94 ? 23.361 -8.986 -9.788 1.00 57.69 94 GLY A O 1
ATOM 737 N N . ALA A 1 95 ? 22.365 -8.390 -7.869 1.00 56.75 95 ALA A N 1
ATOM 738 C CA . ALA A 1 95 ? 21.021 -8.786 -8.259 1.00 56.75 95 ALA A CA 1
ATOM 739 C C . ALA A 1 95 ? 20.412 -7.740 -9.204 1.00 56.75 95 ALA A C 1
ATOM 741 O O . ALA A 1 95 ? 19.943 -6.686 -8.777 1.00 56.75 95 ALA A O 1
ATOM 742 N N . ARG A 1 96 ? 20.411 -8.048 -10.503 1.00 63.03 96 ARG A N 1
ATOM 743 C CA . ARG A 1 96 ? 19.686 -7.284 -11.522 1.00 63.03 96 ARG A CA 1
ATOM 744 C C . ARG A 1 96 ? 18.360 -7.973 -11.793 1.00 63.03 96 ARG A C 1
ATOM 746 O O . ARG A 1 96 ? 18.348 -9.105 -12.268 1.00 63.03 96 ARG A O 1
ATOM 753 N N . TYR A 1 97 ? 17.261 -7.285 -11.514 1.00 62.09 97 TYR A N 1
ATOM 754 C CA . TYR A 1 97 ? 15.942 -7.710 -11.965 1.00 62.09 97 TYR A CA 1
ATOM 755 C C . TYR A 1 97 ? 15.587 -6.899 -13.217 1.00 62.09 97 TYR A C 1
ATOM 757 O O . TYR A 1 97 ? 15.436 -5.679 -13.099 1.00 62.09 97 TYR A O 1
ATOM 765 N N . PRO A 1 98 ? 15.521 -7.510 -14.417 1.00 68.38 98 PRO A N 1
ATOM 766 C CA . PRO A 1 98 ? 15.010 -6.805 -15.584 1.00 68.38 98 PRO A CA 1
ATOM 767 C C . PRO A 1 98 ? 13.559 -6.393 -15.298 1.00 68.38 98 PRO A C 1
ATOM 769 O O . PRO A 1 98 ? 12.779 -7.255 -14.884 1.00 68.38 98 PRO A O 1
ATOM 772 N N . PRO A 1 99 ? 13.178 -5.115 -15.487 1.00 71.69 99 PRO A N 1
ATOM 773 C CA . PRO A 1 99 ? 11.782 -4.727 -15.385 1.00 71.69 99 PRO A CA 1
ATOM 774 C C . PRO A 1 99 ? 10.980 -5.544 -16.402 1.00 71.69 99 PRO A C 1
ATOM 776 O O . PRO A 1 99 ? 11.400 -5.710 -17.548 1.00 71.69 99 PRO A O 1
ATOM 779 N N . GLN A 1 100 ? 9.848 -6.086 -15.970 1.00 68.81 100 GLN A N 1
ATOM 780 C CA . GLN A 1 100 ? 8.916 -6.812 -16.830 1.00 68.81 100 GLN A CA 1
ATOM 781 C C . GLN A 1 100 ? 7.568 -6.104 -16.815 1.00 68.81 100 GLN A C 1
ATOM 783 O O . GLN A 1 100 ? 7.240 -5.423 -15.847 1.00 68.81 100 GLN A O 1
ATOM 788 N N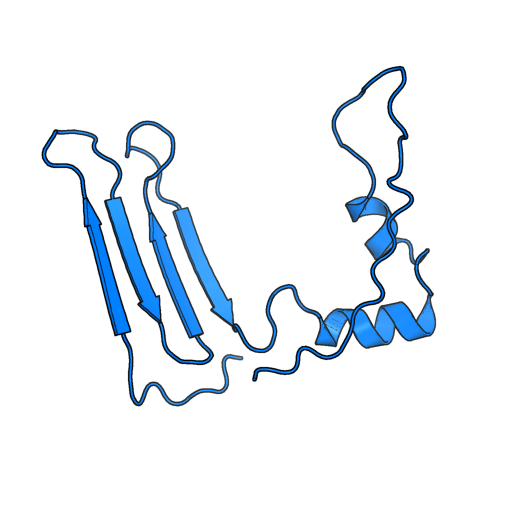 . VAL A 1 101 ? 6.779 -6.271 -17.877 1.00 69.12 101 VAL A N 1
ATOM 789 C CA . VAL A 1 101 ? 5.387 -5.811 -17.861 1.00 69.12 101 VAL A CA 1
ATOM 790 C C . VAL A 1 101 ? 4.683 -6.524 -16.713 1.00 69.12 101 VAL A C 1
ATOM 792 O O . VAL A 1 101 ? 4.684 -7.756 -16.650 1.00 69.12 101 VAL A O 1
ATOM 795 N N . TYR A 1 102 ? 4.120 -5.751 -15.788 1.00 68.31 102 TYR A N 1
ATOM 796 C CA . TYR A 1 102 ? 3.337 -6.313 -14.703 1.00 68.31 102 TYR A CA 1
ATOM 797 C C . TYR A 1 102 ? 2.037 -6.881 -15.281 1.00 68.31 102 TYR A C 1
ATOM 799 O O . TYR A 1 102 ? 1.237 -6.153 -15.866 1.00 68.31 102 TYR A O 1
ATOM 807 N N . VAL A 1 103 ? 1.841 -8.195 -15.147 1.00 65.69 103 VAL A N 1
ATOM 808 C CA . VAL A 1 103 ? 0.604 -8.873 -15.545 1.00 65.69 103 VAL A CA 1
ATOM 809 C C . VAL A 1 103 ? -0.130 -9.285 -14.281 1.00 65.69 103 VAL A C 1
ATOM 811 O O . VAL A 1 103 ? 0.346 -10.112 -13.505 1.00 65.69 103 VAL A O 1
ATOM 814 N N . LYS A 1 104 ? -1.293 -8.680 -14.076 1.00 63.50 104 LYS A N 1
ATOM 815 C CA . LYS A 1 104 ? -2.199 -8.988 -12.976 1.00 63.50 104 LYS A CA 1
ATOM 816 C C . LYS A 1 104 ? -2.973 -10.267 -13.315 1.00 63.50 104 LYS A C 1
ATOM 818 O O . LYS A 1 104 ? -3.579 -10.333 -14.384 1.00 63.50 104 LYS A O 1
ATOM 823 N N . HIS A 1 105 ? -2.889 -11.275 -12.448 1.00 62.69 105 HIS A N 1
ATOM 824 C CA . HIS A 1 105 ? -3.604 -12.551 -12.575 1.00 62.69 105 HIS A CA 1
ATOM 825 C C . HIS A 1 105 ? -4.983 -12.498 -11.922 1.00 62.69 105 HIS A C 1
ATOM 827 O O . HIS A 1 105 ? -5.108 -11.804 -10.888 1.00 62.69 105 HIS A O 1
#

Secondary structure (DSSP, 8-state):
------SS-EEEEEE-SSTT--EEEEEE-SSEEEEEE-TTGGGTS-EEEEEEGGGGGGHHHHHHHHHHHGGG-HHHHTTSB-SS--TTS-SB-------------

Radius of gyration: 18.77 Å; Cα contacts (8 Å, |Δi|>4): 134; chains: 1; bounding box: 51×24×48 Å

Nearest PDB structures (foldseek):
  5okz-assembly1_j  TM=5.746E-01  e=4.951E+00  Saccharomyces cerevisiae S288C
  8chv-assembly1_B  TM=3.407E-01  e=1.230E+00  Homo sapiens
  5c0w-assembly1_F  TM=6.097E-01  e=7.120E+00  Saccharomyces cerevisiae S288C

Mean predicted aligned error: 10.98 Å

Foldseek 3Di:
DQDDDPPDWDWDKDWDPDPLTKIKIWIDDPQWIWIWIQNPPSSPDIDIDIGRNQCGPNLVVVLVVCVVPPCVPPVNQVVQADPDDDPPDPRGDPDGDRRDRDDDD